Protein AF-A0A6M5YRM1-F1 (afdb_monomer_lite)

pLDDT: mean 81.3, std 15.79, range [46.84, 98.0]

Foldseek 3Di:
DDDDDDDDPPVVCPPPPDDAQADPVRVVVVVVVVVQPPFQWDHDRSDIDTDDDQDPPSVDPPD

Sequence (63 aa):
MPAQAPWPPARLLACAPQPRRWTIAEFHFIGEHGLFEGRRPILIDGA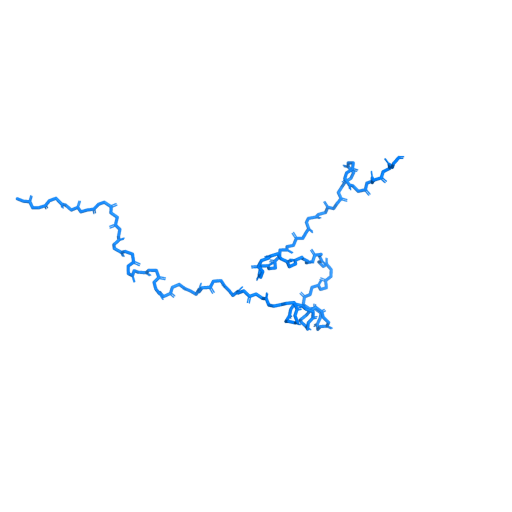ILEQGQMTPPFACALG

Radius of gyration: 20.68 Å; chains: 1; bounding box: 19×55×58 Å

Structure (mmCIF, N/CA/C/O backbone):
data_AF-A0A6M5YRM1-F1
#
_entry.id   AF-A0A6M5YRM1-F1
#
loop_
_atom_site.group_PDB
_atom_site.id
_atom_site.type_symbol
_atom_site.label_atom_id
_atom_site.label_alt_id
_atom_site.label_comp_id
_atom_site.label_asym_id
_atom_site.label_entity_id
_atom_site.label_seq_id
_atom_site.pdbx_PDB_ins_code
_atom_site.Cartn_x
_atom_site.Cartn_y
_atom_site.Cartn_z
_atom_site.occupancy
_atom_site.B_iso_or_equiv
_atom_site.auth_seq_id
_atom_site.auth_comp_id
_atom_site.auth_asym_id
_atom_site.auth_atom_id
_atom_site.pdbx_PDB_model_num
ATOM 1 N N . MET A 1 1 ? 10.911 -42.077 30.698 1.00 46.84 1 MET A N 1
ATOM 2 C CA . MET A 1 1 ? 11.566 -40.844 30.210 1.00 46.84 1 MET A CA 1
ATOM 3 C C . MET A 1 1 ? 10.601 -40.164 29.250 1.00 46.84 1 MET A C 1
ATOM 5 O O . MET A 1 1 ? 10.296 -40.803 28.250 1.00 46.84 1 MET A O 1
ATOM 9 N N . PRO A 1 2 ? 10.023 -38.981 29.533 1.00 54.56 2 PRO A N 1
ATOM 10 C CA . PRO A 1 2 ? 9.180 -38.326 28.540 1.00 54.56 2 PRO A CA 1
ATOM 11 C C . PRO A 1 2 ? 10.060 -37.706 27.448 1.00 54.56 2 PRO A C 1
ATOM 13 O O . PRO A 1 2 ? 11.058 -37.047 27.735 1.00 54.56 2 PRO A O 1
ATOM 16 N N . ALA A 1 3 ? 9.689 -37.974 26.199 1.00 60.66 3 ALA A N 1
ATOM 17 C CA . ALA A 1 3 ? 10.312 -37.427 25.005 1.00 60.66 3 ALA A CA 1
ATOM 18 C C . ALA A 1 3 ? 10.049 -35.914 24.907 1.00 60.66 3 ALA A C 1
ATOM 20 O O . ALA A 1 3 ? 8.925 -35.451 25.100 1.00 60.66 3 ALA A O 1
ATOM 21 N N . GLN A 1 4 ? 11.098 -35.148 24.619 1.00 59.75 4 GLN A N 1
ATOM 22 C CA . GLN A 1 4 ? 11.050 -33.703 24.416 1.00 59.75 4 GLN A CA 1
ATOM 23 C C . GLN A 1 4 ? 10.374 -33.387 23.068 1.00 59.75 4 GLN A C 1
ATOM 25 O O . GLN A 1 4 ? 10.700 -33.996 22.052 1.00 59.75 4 GLN A O 1
ATOM 30 N N . ALA A 1 5 ? 9.410 -32.461 23.058 1.00 63.12 5 ALA A N 1
ATOM 31 C CA . ALA A 1 5 ? 8.682 -32.065 21.849 1.00 63.12 5 ALA A CA 1
ATOM 32 C C . ALA A 1 5 ? 9.571 -31.233 20.888 1.00 63.12 5 ALA A C 1
ATOM 34 O O . ALA A 1 5 ? 10.368 -30.425 21.367 1.00 63.12 5 ALA A O 1
ATOM 35 N N . PRO A 1 6 ? 9.435 -31.374 19.550 1.00 67.62 6 PRO A N 1
ATOM 36 C CA . PRO A 1 6 ? 10.388 -30.820 18.577 1.00 67.62 6 PRO A CA 1
ATOM 37 C C . PRO A 1 6 ? 10.143 -29.360 18.143 1.00 67.62 6 PRO A C 1
ATOM 39 O O . PRO A 1 6 ? 10.682 -28.932 17.126 1.00 67.62 6 PRO A O 1
ATOM 42 N N . TRP A 1 7 ? 9.347 -28.566 18.859 1.00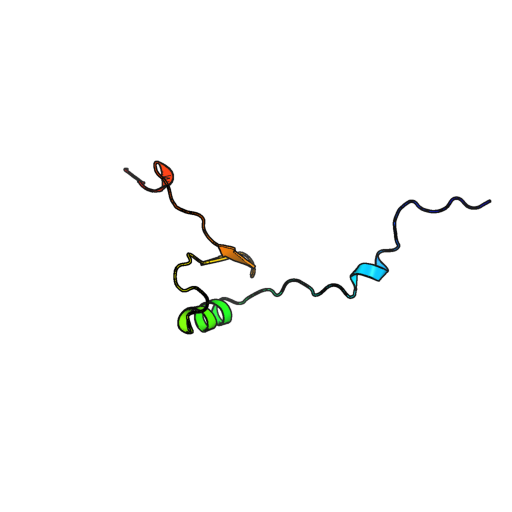 65.56 7 TRP A N 1
ATOM 43 C CA . TRP A 1 7 ? 9.090 -27.169 18.482 1.00 65.56 7 TRP A CA 1
ATOM 44 C C . TRP A 1 7 ? 8.874 -26.286 19.718 1.00 65.56 7 TRP A C 1
ATOM 46 O O . TRP A 1 7 ? 8.334 -26.759 20.723 1.00 65.56 7 TRP A O 1
ATOM 56 N N . PRO A 1 8 ? 9.309 -25.011 19.689 1.00 68.00 8 PRO A N 1
ATOM 57 C CA . PRO A 1 8 ? 9.126 -24.125 20.826 1.00 68.00 8 PRO A CA 1
ATOM 58 C C . PRO A 1 8 ? 7.630 -23.840 21.014 1.00 68.00 8 PRO A C 1
ATOM 60 O O . PRO A 1 8 ? 6.946 -23.554 20.030 1.00 68.00 8 PRO A O 1
ATOM 63 N N . PRO A 1 9 ? 7.097 -23.864 22.249 1.00 59.94 9 PRO A N 1
ATOM 64 C CA . PRO A 1 9 ? 5.707 -23.500 22.486 1.00 59.94 9 PRO A CA 1
ATOM 65 C C . PRO A 1 9 ? 5.464 -22.088 21.943 1.00 59.94 9 PRO A C 1
ATOM 67 O O . PRO A 1 9 ? 6.203 -21.158 22.264 1.00 59.94 9 PRO A O 1
ATOM 70 N N . ALA A 1 10 ? 4.408 -21.926 21.144 1.00 60.03 10 ALA A N 1
ATOM 71 C CA . ALA A 1 10 ? 4.023 -20.715 20.403 1.00 60.03 10 ALA A CA 1
ATOM 72 C C . ALA A 1 10 ? 3.912 -19.408 21.229 1.00 60.03 10 ALA A C 1
ATOM 74 O O . ALA A 1 10 ? 3.654 -18.338 20.683 1.00 60.03 10 ALA A O 1
ATOM 75 N N . ARG A 1 11 ? 4.134 -19.461 22.547 1.00 56.94 11 ARG A N 1
ATOM 76 C CA . ARG A 1 11 ? 4.092 -18.326 23.477 1.00 56.94 11 ARG A CA 1
ATOM 77 C C . ARG A 1 11 ? 5.216 -17.301 23.291 1.00 56.94 11 ARG A C 1
ATOM 79 O O . ARG A 1 11 ? 5.071 -16.194 23.794 1.00 56.94 11 ARG A O 1
ATOM 86 N N . LEU A 1 12 ? 6.294 -17.612 22.566 1.00 56.81 12 LEU A N 1
ATOM 87 C CA . LEU A 1 12 ? 7.374 -16.644 22.305 1.00 56.81 12 LEU A CA 1
ATOM 88 C C . LEU A 1 12 ? 7.057 -15.640 21.177 1.00 56.81 12 LEU A C 1
ATOM 90 O O . LEU A 1 12 ? 7.731 -14.620 21.074 1.00 56.81 12 LEU A O 1
ATOM 94 N N . LEU A 1 13 ? 6.020 -15.874 20.362 1.00 58.66 13 LEU A N 1
ATOM 95 C CA . LEU A 1 13 ? 5.639 -14.975 19.258 1.00 58.66 13 LEU A CA 1
ATOM 96 C C . LEU A 1 13 ? 4.748 -13.799 19.693 1.00 58.66 13 LEU A C 1
ATOM 98 O O . LEU A 1 13 ? 4.560 -12.861 18.924 1.00 58.66 13 LEU A O 1
ATOM 102 N N . ALA A 1 14 ? 4.222 -13.813 20.922 1.00 59.75 14 ALA A N 1
ATOM 103 C CA . ALA A 1 14 ? 3.313 -12.775 21.418 1.00 59.75 14 ALA A CA 1
ATOM 104 C C . ALA A 1 14 ? 3.974 -11.388 21.581 1.00 59.75 14 ALA A C 1
ATOM 106 O O . ALA A 1 14 ? 3.271 -10.396 21.734 1.00 59.75 14 ALA A O 1
ATOM 107 N N . CYS A 1 15 ? 5.310 -11.315 21.540 1.00 63.81 15 CYS A N 1
ATOM 108 C CA . CYS A 1 15 ? 6.076 -10.069 21.647 1.00 63.81 15 CYS A CA 1
ATOM 109 C C . CYS A 1 15 ? 6.565 -9.538 20.283 1.00 63.81 15 CYS A C 1
ATOM 111 O O . CYS A 1 15 ? 7.163 -8.466 20.214 1.00 63.81 15 CYS A O 1
ATOM 113 N N . ALA A 1 16 ? 6.338 -10.270 19.185 1.00 73.94 16 ALA A N 1
ATOM 114 C CA . ALA A 1 16 ? 6.699 -9.764 17.868 1.00 73.94 16 ALA A CA 1
ATOM 115 C C . ALA A 1 16 ? 5.716 -8.646 1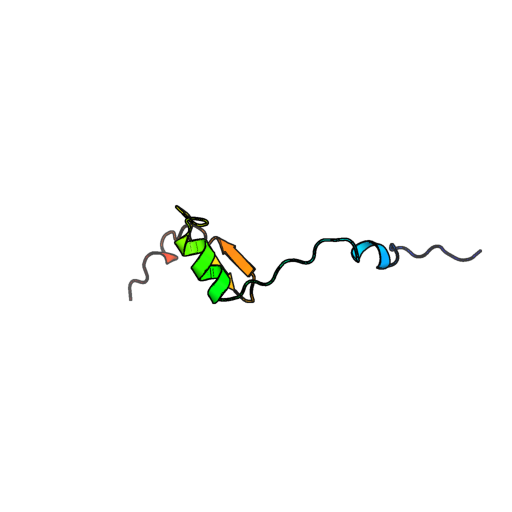7.471 1.00 73.94 16 ALA A C 1
ATOM 117 O O . ALA A 1 16 ? 4.500 -8.859 17.566 1.00 73.94 16 ALA A O 1
ATOM 118 N N . PRO A 1 17 ? 6.201 -7.468 17.030 1.00 77.31 17 PRO A N 1
ATOM 119 C CA . PRO A 1 17 ? 5.325 -6.421 16.526 1.00 77.31 17 PRO A CA 1
ATOM 120 C C . PRO A 1 17 ? 4.485 -6.990 15.381 1.00 77.31 17 PRO A C 1
ATOM 122 O O . PRO A 1 17 ? 5.014 -7.506 14.396 1.00 77.31 17 PRO A O 1
ATOM 125 N N . GLN A 1 18 ? 3.164 -6.937 15.542 1.00 80.00 18 GLN A N 1
ATOM 126 C CA . GLN A 1 18 ? 2.245 -7.372 14.500 1.00 80.00 18 GLN A CA 1
ATOM 127 C C . GLN A 1 18 ? 2.342 -6.399 13.318 1.00 80.00 18 GLN A C 1
ATOM 129 O O . GLN A 1 18 ? 2.381 -5.183 13.543 1.00 80.00 18 GLN A O 1
ATOM 134 N N . PRO A 1 19 ? 2.369 -6.891 12.067 1.00 82.38 19 PRO A N 1
ATOM 135 C CA . PRO A 1 19 ? 2.332 -6.023 10.902 1.00 82.38 19 PRO A CA 1
ATOM 136 C C . PRO A 1 19 ? 1.098 -5.124 10.965 1.00 82.38 19 PRO A C 1
ATOM 138 O O . PRO A 1 19 ? -0.034 -5.597 11.091 1.00 82.38 19 PRO A O 1
ATOM 141 N N . ARG A 1 20 ? 1.314 -3.809 10.902 1.00 87.69 20 ARG A N 1
ATOM 142 C CA . ARG A 1 20 ? 0.214 -2.848 10.874 1.00 87.69 20 ARG A CA 1
ATOM 143 C C . ARG A 1 20 ? -0.555 -2.996 9.563 1.00 87.69 20 ARG A C 1
ATOM 145 O O . ARG A 1 20 ? 0.048 -2.962 8.494 1.00 87.69 20 ARG A O 1
ATOM 152 N N . ARG A 1 21 ? -1.884 -3.084 9.657 1.00 95.56 21 ARG A N 1
ATOM 153 C CA . ARG A 1 21 ? -2.784 -2.931 8.509 1.00 95.56 21 ARG A CA 1
ATOM 154 C C . ARG A 1 21 ? -3.126 -1.458 8.318 1.00 95.56 21 ARG A C 1
ATOM 156 O O . ARG A 1 21 ? -3.643 -0.827 9.236 1.00 95.56 21 ARG A O 1
ATOM 163 N N . TRP A 1 22 ? -2.815 -0.930 7.145 1.00 96.12 22 TRP A N 1
ATOM 164 C CA . TRP A 1 22 ? -3.055 0.452 6.754 1.00 96.12 22 TRP A CA 1
ATOM 165 C C . TRP A 1 22 ? -4.449 0.611 6.160 1.00 96.12 22 TRP A C 1
ATOM 167 O O . TRP A 1 22 ? -4.905 -0.206 5.360 1.00 96.12 22 TRP A O 1
ATOM 177 N N . THR A 1 23 ? -5.126 1.686 6.528 1.00 97.81 23 THR A N 1
ATOM 178 C CA . THR A 1 23 ? -6.359 2.105 5.864 1.00 97.81 23 THR A CA 1
ATOM 179 C C . THR A 1 23 ? -6.052 2.915 4.607 1.00 97.81 23 THR A C 1
ATOM 181 O O . THR A 1 23 ? -4.958 3.458 4.439 1.00 97.81 23 THR A O 1
ATOM 184 N N . ILE A 1 24 ? -7.056 3.049 3.740 1.00 97.62 24 ILE A N 1
ATOM 185 C CA . ILE A 1 24 ? -6.987 3.905 2.549 1.00 97.62 24 ILE A CA 1
ATOM 186 C C . ILE A 1 24 ? -6.663 5.356 2.943 1.00 97.62 24 ILE A C 1
ATOM 188 O O . ILE A 1 24 ? -5.803 5.985 2.333 1.00 97.62 24 ILE A O 1
ATOM 192 N N . ALA A 1 25 ? -7.304 5.876 3.995 1.00 98.00 25 ALA A N 1
ATOM 193 C CA . ALA A 1 25 ? -7.090 7.247 4.454 1.00 98.00 25 ALA A CA 1
ATOM 194 C C . ALA A 1 25 ? -5.653 7.480 4.947 1.00 98.00 25 ALA A C 1
ATOM 196 O O . ALA A 1 25 ? -5.024 8.461 4.563 1.00 98.00 25 ALA A O 1
ATOM 197 N N . GLU A 1 26 ? -5.106 6.563 5.750 1.00 97.19 26 GLU A N 1
ATOM 198 C CA . GLU A 1 26 ? -3.722 6.663 6.234 1.00 97.19 26 GLU A CA 1
ATOM 199 C C . GLU A 1 26 ? -2.709 6.551 5.092 1.00 97.19 26 GLU A C 1
ATOM 201 O O . GLU A 1 26 ? -1.711 7.268 5.089 1.00 97.19 26 GLU A O 1
ATOM 206 N N . PHE A 1 27 ? -2.973 5.674 4.119 1.00 97.25 27 PHE A N 1
ATOM 207 C CA . PHE A 1 27 ? -2.150 5.526 2.924 1.00 97.25 27 PHE A CA 1
ATOM 208 C C . PHE A 1 27 ? -2.080 6.819 2.101 1.00 97.25 27 PHE A C 1
ATOM 210 O O . PHE A 1 27 ? -0.992 7.229 1.700 1.00 97.25 27 PHE A O 1
ATOM 217 N N . HIS A 1 28 ? -3.214 7.488 1.878 1.00 97.06 28 HIS A N 1
ATOM 218 C CA . HIS A 1 28 ? -3.218 8.772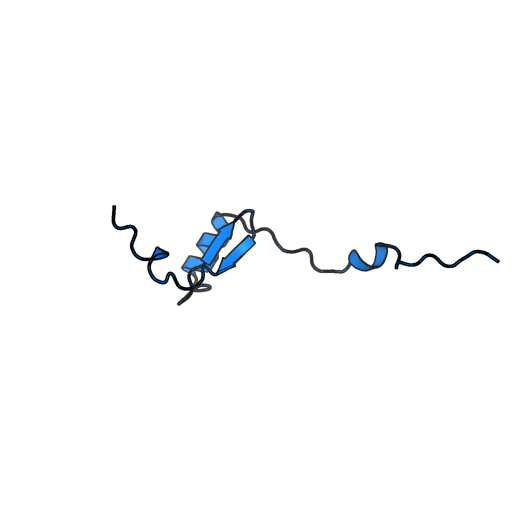 1.175 1.00 97.06 28 HIS A CA 1
ATOM 219 C C . HIS A 1 28 ? -2.548 9.868 1.994 1.00 97.06 28 HIS A C 1
ATOM 221 O O . HIS A 1 28 ? -1.678 10.557 1.470 1.00 97.06 28 HIS A O 1
ATOM 227 N N . PHE A 1 29 ? -2.872 9.963 3.285 1.00 97.31 29 PHE A N 1
ATOM 228 C CA . PHE A 1 29 ? -2.320 10.982 4.171 1.00 97.31 29 PHE A CA 1
ATOM 229 C C . PHE A 1 29 ? -0.786 10.988 4.159 1.00 97.31 29 PHE A C 1
ATOM 231 O O . PHE A 1 29 ? -0.170 12.025 3.932 1.00 97.31 29 PHE A O 1
ATOM 238 N N . ILE A 1 30 ? -0.142 9.833 4.354 1.00 96.12 30 ILE A N 1
ATOM 239 C CA . ILE A 1 30 ? 1.329 9.760 4.346 1.00 96.12 30 ILE A CA 1
ATOM 240 C C . ILE A 1 30 ? 1.922 9.970 2.945 1.00 96.12 30 ILE A C 1
ATOM 242 O O . ILE A 1 30 ? 3.040 10.471 2.826 1.00 96.12 30 ILE A O 1
ATOM 246 N N . GLY A 1 31 ? 1.184 9.604 1.893 1.00 95.69 31 GLY A N 1
ATOM 247 C CA . GLY A 1 31 ? 1.587 9.841 0.510 1.00 95.69 31 GLY A CA 1
ATOM 248 C C . GLY A 1 31 ? 1.619 11.327 0.167 1.00 95.69 31 GLY A C 1
ATOM 249 O O . GLY A 1 31 ? 2.598 11.793 -0.409 1.00 95.69 31 GLY A O 1
ATOM 250 N N . GLU A 1 32 ? 0.608 12.083 0.598 1.00 96.56 32 GLU A N 1
ATOM 251 C CA . GLU A 1 32 ? 0.554 13.546 0.459 1.00 96.56 32 GLU A CA 1
ATOM 252 C C . GLU A 1 32 ? 1.672 14.255 1.241 1.00 96.56 32 GLU A C 1
ATOM 254 O O . GLU A 1 32 ? 2.096 15.341 0.859 1.00 96.56 32 GLU A O 1
ATOM 259 N N . HIS A 1 33 ? 2.198 13.620 2.293 1.00 96.81 33 HIS A N 1
ATOM 260 C CA . HIS A 1 33 ? 3.335 14.112 3.080 1.00 96.81 33 HIS A CA 1
ATOM 261 C C . HIS A 1 33 ? 4.705 13.645 2.551 1.00 96.81 33 HIS A C 1
ATOM 263 O O . HIS A 1 33 ? 5.713 13.787 3.243 1.00 96.81 33 HIS A O 1
ATOM 269 N N . GLY A 1 34 ? 4.760 13.076 1.344 1.00 95.00 34 GLY A N 1
ATOM 270 C CA . GLY A 1 34 ? 6.016 12.775 0.651 1.00 95.00 34 GLY A CA 1
ATOM 271 C C . GLY A 1 34 ? 6.673 11.444 1.030 1.00 95.00 34 GLY A C 1
ATOM 272 O O . GLY A 1 34 ? 7.763 11.139 0.549 1.00 95.00 34 GLY A O 1
ATOM 273 N N . LEU A 1 35 ? 6.019 10.589 1.830 1.00 93.69 35 LEU A N 1
ATOM 274 C CA . LEU A 1 35 ? 6.605 9.307 2.257 1.00 93.69 35 LEU A CA 1
ATOM 275 C C . LEU A 1 35 ? 6.971 8.383 1.077 1.00 93.69 35 LEU A C 1
ATOM 277 O O . LEU A 1 35 ? 7.829 7.509 1.200 1.00 93.69 35 LEU A O 1
ATOM 281 N N . PHE A 1 36 ? 6.315 8.567 -0.067 1.00 93.94 36 PHE A N 1
ATOM 282 C CA . PHE A 1 36 ? 6.472 7.728 -1.252 1.00 93.94 36 PHE A CA 1
ATOM 283 C C . PHE A 1 36 ? 7.134 8.437 -2.435 1.00 93.94 36 PHE A C 1
ATOM 285 O O . PHE A 1 36 ? 7.024 7.960 -3.566 1.00 93.94 36 PHE A O 1
ATOM 292 N N . GLU A 1 37 ? 7.812 9.562 -2.208 1.00 93.75 37 GLU A N 1
ATOM 293 C CA . GLU A 1 37 ? 8.525 10.267 -3.274 1.00 93.75 37 GLU A CA 1
ATOM 294 C C . GLU A 1 37 ? 9.471 9.329 -4.045 1.00 93.75 37 GLU A C 1
ATOM 296 O O . GLU A 1 37 ? 10.250 8.567 -3.469 1.00 93.75 37 GLU A O 1
ATOM 301 N N . GLY A 1 38 ? 9.359 9.346 -5.377 1.00 90.31 38 GLY A N 1
ATOM 302 C CA . GLY A 1 38 ? 10.149 8.496 -6.274 1.00 90.31 38 GLY A CA 1
ATOM 303 C C . GLY A 1 38 ? 9.772 7.007 -6.281 1.00 90.31 38 GLY A C 1
ATOM 304 O O . GLY A 1 38 ? 10.393 6.238 -7.015 1.00 90.31 38 GLY A O 1
ATOM 305 N N . ARG A 1 39 ? 8.760 6.585 -5.514 1.00 92.00 39 ARG A N 1
ATOM 306 C CA . ARG A 1 39 ? 8.289 5.193 -5.429 1.00 92.00 39 ARG A CA 1
ATOM 307 C C 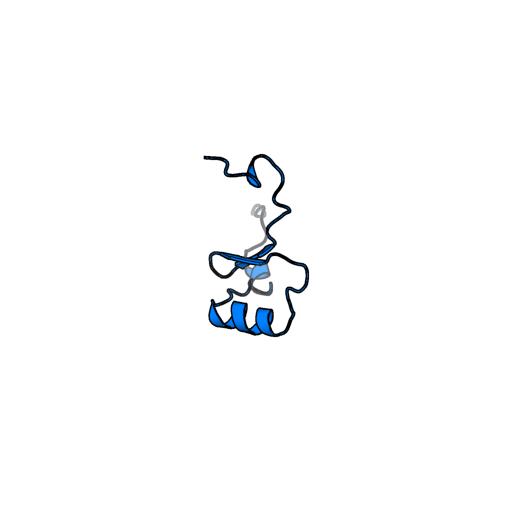. ARG A 1 39 ? 6.900 5.046 -6.046 1.00 92.00 39 ARG A C 1
ATOM 309 O O . ARG A 1 39 ? 6.184 6.019 -6.262 1.00 92.00 39 ARG A O 1
ATOM 316 N N . ARG A 1 40 ? 6.504 3.803 -6.326 1.00 91.88 40 ARG A N 1
ATOM 317 C CA . ARG A 1 40 ? 5.160 3.454 -6.815 1.00 91.88 40 ARG A CA 1
ATOM 318 C C . ARG A 1 40 ? 4.460 2.567 -5.788 1.00 91.88 40 ARG A C 1
ATOM 320 O O . ARG A 1 40 ? 4.469 1.348 -5.939 1.00 91.88 40 ARG A O 1
ATOM 327 N N . PRO A 1 41 ? 3.938 3.140 -4.696 1.00 95.06 41 PRO A N 1
ATOM 328 C CA . PRO A 1 41 ? 3.325 2.354 -3.642 1.00 95.06 41 PRO A CA 1
ATOM 329 C C . PRO A 1 41 ? 1.930 1.874 -4.073 1.00 95.06 41 PRO A C 1
ATOM 331 O O . PRO A 1 41 ? 1.192 2.592 -4.748 1.00 95.06 41 PRO A O 1
ATOM 334 N N . ILE A 1 42 ? 1.549 0.676 -3.646 1.00 95.62 42 ILE A N 1
ATOM 335 C CA . ILE A 1 42 ? 0.200 0.127 -3.799 1.00 95.62 42 ILE A CA 1
ATOM 336 C C . ILE A 1 42 ? -0.282 -0.395 -2.446 1.00 95.62 42 ILE A C 1
ATOM 338 O O . ILE A 1 42 ? 0.489 -1.002 -1.703 1.00 95.62 42 ILE A O 1
ATOM 342 N N . LEU A 1 43 ? -1.551 -0.155 -2.118 1.00 96.94 43 LEU A N 1
ATOM 343 C CA . LEU A 1 43 ? -2.187 -0.677 -0.909 1.00 96.94 43 LEU A CA 1
ATOM 344 C C . LEU A 1 43 ? -3.024 -1.910 -1.264 1.00 96.94 43 LEU A C 1
ATOM 346 O O . LEU A 1 43 ? -3.991 -1.801 -2.017 1.00 96.94 43 LEU A O 1
ATOM 350 N N . ILE A 1 44 ? -2.677 -3.070 -0.707 1.00 96.75 44 ILE A N 1
ATOM 351 C CA . ILE A 1 44 ? -3.398 -4.336 -0.907 1.00 96.75 44 ILE A CA 1
ATOM 352 C C . ILE A 1 44 ? -3.630 -4.989 0.457 1.00 96.75 44 ILE A C 1
ATOM 354 O O . ILE A 1 44 ? -2.674 -5.267 1.169 1.00 96.75 44 ILE A O 1
ATOM 358 N N . ASP A 1 45 ? -4.892 -5.223 0.830 1.00 96.00 45 ASP A N 1
ATOM 359 C CA . ASP A 1 45 ? -5.293 -5.833 2.118 1.00 96.00 45 ASP A CA 1
ATOM 360 C C . ASP A 1 45 ? -4.641 -5.180 3.360 1.00 96.00 45 ASP A C 1
ATOM 362 O O . ASP A 1 45 ? -4.237 -5.820 4.331 1.00 96.00 45 ASP A O 1
ATOM 366 N N . GLY A 1 46 ? -4.476 -3.858 3.312 1.00 96.25 46 GLY A N 1
ATOM 367 C CA . GLY A 1 46 ? -3.813 -3.101 4.370 1.00 96.25 46 GLY A CA 1
ATOM 368 C C . GLY A 1 46 ? -2.288 -3.229 4.399 1.00 96.25 46 GLY A C 1
ATOM 369 O O . GLY A 1 46 ? -1.661 -2.684 5.304 1.00 96.25 46 GLY A O 1
ATOM 370 N N . ALA A 1 47 ? -1.667 -3.894 3.429 1.00 96.19 47 ALA A N 1
ATOM 371 C CA . ALA A 1 47 ? -0.223 -3.896 3.233 1.00 96.19 47 ALA A CA 1
ATOM 372 C C . ALA A 1 47 ? 0.170 -2.887 2.149 1.00 96.19 47 ALA A C 1
ATOM 374 O O . ALA A 1 47 ? -0.425 -2.851 1.072 1.00 96.19 47 ALA A O 1
ATOM 375 N N . ILE A 1 48 ? 1.193 -2.079 2.427 1.00 95.25 48 ILE A N 1
ATOM 376 C CA . ILE A 1 48 ? 1.804 -1.202 1.427 1.00 95.25 48 ILE A CA 1
ATOM 377 C C . ILE A 1 48 ? 2.930 -1.981 0.759 1.00 95.25 48 ILE A C 1
ATOM 379 O O . ILE A 1 48 ? 3.861 -2.430 1.427 1.00 95.25 48 ILE A O 1
ATOM 383 N N . LEU A 1 49 ? 2.839 -2.132 -0.554 1.00 94.75 49 LEU A N 1
ATOM 384 C CA . LEU A 1 49 ? 3.828 -2.806 -1.384 1.00 94.75 49 LEU A CA 1
ATOM 385 C C . LEU A 1 49 ? 4.407 -1.801 -2.376 1.00 94.75 49 LEU A C 1
ATOM 387 O O . LEU A 1 49 ? 3.718 -0.882 -2.810 1.00 94.75 49 LEU A O 1
ATOM 391 N N . GLU A 1 50 ? 5.667 -1.972 -2.752 1.00 94.44 50 GLU A N 1
ATOM 392 C CA . GLU A 1 50 ? 6.258 -1.192 -3.835 1.00 94.44 50 GLU A CA 1
ATOM 393 C C . GLU A 1 50 ? 6.057 -1.941 -5.152 1.00 94.44 50 GLU A C 1
ATOM 395 O O . GLU A 1 50 ? 6.473 -3.092 -5.303 1.00 94.44 50 GLU A O 1
ATOM 400 N N . GLN A 1 51 ? 5.401 -1.295 -6.111 1.00 90.25 51 GLN A N 1
ATOM 401 C CA . GLN A 1 51 ? 5.288 -1.818 -7.458 1.00 90.25 51 GLN A CA 1
ATOM 402 C C . GLN A 1 51 ? 6.643 -1.682 -8.158 1.00 90.25 51 GLN A C 1
ATOM 404 O O . GLN A 1 51 ? 7.175 -0.580 -8.309 1.00 90.25 51 GLN A O 1
ATOM 409 N N . GLY A 1 52 ? 7.180 -2.815 -8.611 1.00 85.19 52 GLY A N 1
ATOM 410 C CA . GLY A 1 52 ? 8.421 -2.860 -9.378 1.00 85.19 52 GLY A CA 1
ATOM 411 C C . GLY A 1 52 ? 8.340 -2.091 -10.699 1.00 85.19 52 GLY A C 1
ATOM 412 O O . GLY A 1 52 ? 7.269 -1.680 -11.156 1.00 85.19 52 GLY A O 1
ATOM 413 N N . GLN A 1 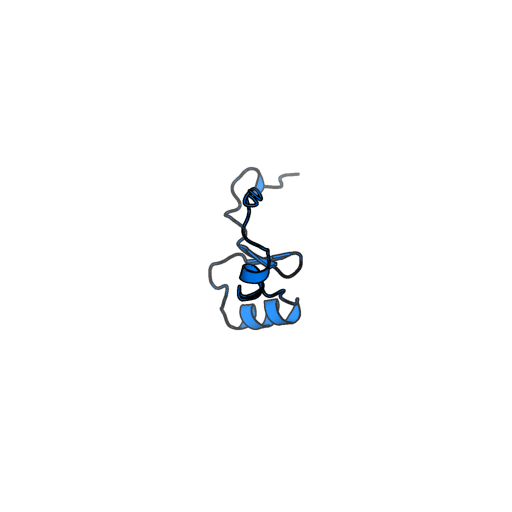53 ? 9.497 -1.909 -11.339 1.00 82.06 53 GLN A N 1
ATOM 414 C CA . GLN A 1 53 ? 9.561 -1.270 -12.651 1.00 82.06 53 GLN A CA 1
ATOM 415 C C . GLN A 1 53 ? 8.680 -2.014 -13.658 1.00 82.06 53 GLN A C 1
ATOM 417 O O . GLN A 1 53 ? 8.782 -3.227 -13.829 1.00 82.06 53 GLN A O 1
ATOM 422 N N . MET A 1 54 ? 7.825 -1.263 -14.346 1.00 80.88 54 MET A N 1
ATOM 423 C CA . MET A 1 54 ? 6.990 -1.795 -15.410 1.00 80.88 54 MET A CA 1
ATOM 424 C C . MET A 1 54 ? 7.820 -1.817 -16.695 1.00 80.88 54 MET A C 1
ATOM 426 O O . MET A 1 54 ? 8.024 -0.778 -17.321 1.00 80.88 54 MET A O 1
ATOM 430 N N . THR A 1 55 ? 8.360 -2.983 -17.046 1.00 80.81 55 THR A N 1
ATOM 431 C CA . THR A 1 55 ? 9.145 -3.192 -18.271 1.00 80.81 55 THR A CA 1
ATOM 432 C C . THR A 1 55 ? 8.265 -3.748 -19.401 1.00 80.81 55 THR A C 1
ATOM 434 O O . THR A 1 55 ? 7.261 -4.416 -19.134 1.00 80.81 55 THR A O 1
ATOM 437 N N . PRO A 1 56 ? 8.584 -3.485 -20.684 1.00 77.50 56 PRO A N 1
ATOM 438 C CA . PRO A 1 56 ? 7.945 -4.181 -21.804 1.00 77.50 56 PRO A CA 1
ATOM 439 C C . PRO A 1 56 ? 8.085 -5.714 -21.667 1.00 77.50 56 PRO A C 1
ATOM 441 O O . PRO A 1 56 ? 9.107 -6.171 -21.154 1.00 77.50 56 PRO A O 1
ATOM 444 N N . PRO A 1 57 ? 7.103 -6.524 -22.113 1.00 73.81 57 PRO A N 1
ATOM 445 C CA . PRO A 1 57 ? 5.875 -6.154 -22.828 1.00 73.81 57 PRO A CA 1
ATOM 446 C C . PRO A 1 57 ? 4.775 -5.600 -21.911 1.00 73.81 57 PRO A C 1
ATOM 448 O O . PRO A 1 57 ? 3.815 -5.013 -22.392 1.00 73.81 57 PRO A O 1
ATOM 451 N N . PHE A 1 58 ? 4.927 -5.732 -20.592 1.00 71.94 58 PHE A N 1
ATOM 452 C CA . PHE A 1 58 ? 3.901 -5.362 -19.615 1.00 71.94 58 PHE A CA 1
ATOM 453 C C . PHE A 1 58 ? 3.676 -3.849 -19.515 1.00 71.94 58 PHE A C 1
ATOM 455 O O . PHE A 1 58 ? 2.613 -3.428 -19.081 1.00 71.94 58 PHE A O 1
ATOM 462 N N . ALA A 1 59 ? 4.643 -3.032 -19.945 1.00 68.50 59 ALA A N 1
ATOM 463 C CA . ALA A 1 59 ? 4.500 -1.578 -20.068 1.00 68.50 59 ALA A CA 1
ATOM 464 C C . ALA A 1 59 ? 3.648 -1.133 -21.268 1.00 68.50 59 ALA A C 1
ATOM 466 O O . ALA A 1 59 ? 3.084 -0.040 -21.244 1.00 68.50 59 ALA A O 1
ATOM 467 N N . CYS A 1 60 ? 3.554 -1.965 -22.306 1.00 63.53 60 CYS A N 1
ATOM 468 C CA . CYS A 1 60 ? 2.841 -1.648 -23.534 1.00 63.53 60 CYS A CA 1
ATOM 469 C C . CYS A 1 60 ? 1.622 -2.561 -23.637 1.00 63.53 60 CYS A C 1
ATOM 471 O O . CYS A 1 60 ? 1.676 -3.607 -24.278 1.00 63.53 60 CYS A O 1
ATOM 473 N N . ALA A 1 61 ? 0.506 -2.156 -23.033 1.00 62.06 61 ALA A N 1
ATOM 474 C CA . ALA A 1 61 ? -0.793 -2.697 -23.418 1.00 62.06 61 ALA A CA 1
ATOM 475 C C . ALA A 1 61 ? -1.149 -2.147 -24.814 1.00 62.06 61 ALA A C 1
ATOM 477 O O . ALA A 1 61 ? -1.938 -1.216 -24.947 1.00 62.06 61 ALA A O 1
ATOM 478 N N . LEU A 1 62 ? -0.481 -2.653 -25.852 1.00 61.09 62 LEU A N 1
ATOM 479 C CA . LEU A 1 62 ? -0.884 -2.438 -27.238 1.00 61.09 62 LEU A CA 1
ATOM 480 C C . LEU A 1 62 ? -2.027 -3.416 -27.510 1.00 61.09 62 LEU A C 1
ATOM 482 O O . LEU A 1 62 ? -1.802 -4.624 -27.580 1.00 61.09 62 LEU A O 1
ATOM 486 N N . GLY A 1 63 ? -3.246 -2.874 -27.542 1.00 53.78 63 GLY A N 1
ATOM 487 C CA . GLY A 1 63 ? -4.421 -3.565 -28.072 1.00 53.78 63 GLY A CA 1
ATOM 488 C C . GLY A 1 63 ? -4.331 -3.780 -29.575 1.00 53.78 63 GLY A C 1
ATOM 489 O O . GLY A 1 63 ? -3.547 -3.057 -30.233 1.00 53.78 63 GLY A O 1
#

Secondary structure (DSSP, 8-state):
-PPPPSS--GGGGGGSPPPPPPPHHHHHHHHHTTTTTT--EEEETTEEEEPPP--TTTT----

Organism: NCBI:txid2774151